Protein AF-B9S5L9-F1 (afdb_monomer_lite)

Sequence (88 aa):
MERLRPHVGFKGWDYCVPWKLSDDQRFPDWMDCCCGGTENTQVNGGEELQFPVSSVLTCRDIIFQHPRTKYCDLLARLPSSMPLESGP

Structure (mmCIF, N/CA/C/O backbone):
data_AF-B9S5L9-F1
#
_entry.id   AF-B9S5L9-F1
#
loop_
_atom_site.group_PDB
_atom_site.id
_atom_site.type_symbol
_atom_site.label_atom_id
_atom_site.label_alt_id
_atom_site.label_comp_id
_atom_site.label_asym_id
_atom_site.label_entity_id
_atom_sit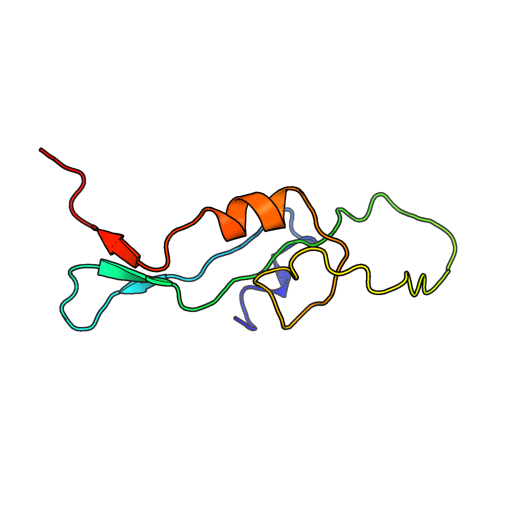e.label_seq_id
_atom_site.pdbx_PDB_ins_code
_atom_site.Cartn_x
_atom_site.Cartn_y
_atom_site.Cartn_z
_atom_site.occupancy
_atom_site.B_iso_or_equiv
_atom_site.auth_seq_id
_atom_site.auth_comp_id
_atom_site.auth_asym_id
_atom_site.auth_atom_id
_atom_site.pdbx_PDB_model_num
ATOM 1 N N . MET A 1 1 ? 6.288 3.365 6.930 1.00 74.75 1 MET A N 1
ATOM 2 C CA . MET A 1 1 ? 6.444 2.775 5.580 1.00 74.75 1 MET A CA 1
ATOM 3 C C . MET A 1 1 ? 7.870 2.731 5.048 1.00 74.75 1 MET A C 1
ATOM 5 O O . MET A 1 1 ? 8.180 1.853 4.250 1.00 74.75 1 MET A O 1
ATOM 9 N N . GLU A 1 2 ? 8.762 3.604 5.516 1.00 77.12 2 GLU A N 1
ATOM 10 C CA . GLU A 1 2 ? 10.132 3.755 4.997 1.00 77.12 2 GLU A CA 1
ATOM 11 C C . GLU A 1 2 ? 10.987 2.477 5.030 1.00 77.12 2 GLU A C 1
ATOM 13 O O . GLU A 1 2 ? 11.820 2.277 4.155 1.00 77.12 2 GLU A O 1
ATOM 18 N N . ARG A 1 3 ? 10.752 1.571 5.989 1.00 81.88 3 ARG A N 1
ATOM 19 C CA . ARG A 1 3 ? 11.501 0.303 6.098 1.00 81.88 3 ARG A CA 1
ATOM 20 C C . ARG A 1 3 ? 10.992 -0.802 5.167 1.00 81.88 3 ARG A C 1
ATOM 22 O O . ARG A 1 3 ? 11.760 -1.689 4.823 1.00 81.88 3 ARG A O 1
ATOM 29 N N . LEU A 1 4 ? 9.716 -0.765 4.775 1.00 79.19 4 LEU A N 1
ATOM 30 C CA . LEU A 1 4 ? 9.097 -1.785 3.913 1.00 79.19 4 LEU A CA 1
ATOM 31 C C . LEU A 1 4 ? 9.263 -1.450 2.431 1.00 79.19 4 LEU A C 1
ATOM 33 O O . LEU A 1 4 ? 9.412 -2.341 1.601 1.00 79.19 4 LEU A O 1
ATOM 37 N N . ARG A 1 5 ? 9.289 -0.158 2.104 1.00 76.19 5 ARG A N 1
ATOM 38 C CA . ARG A 1 5 ? 9.388 0.345 0.733 1.00 76.19 5 ARG A CA 1
ATOM 39 C C . ARG A 1 5 ? 10.563 -0.222 -0.081 1.00 76.19 5 ARG A C 1
ATOM 41 O O . ARG A 1 5 ? 10.313 -0.617 -1.211 1.00 76.19 5 ARG A O 1
ATOM 48 N N . PRO A 1 6 ? 11.794 -0.373 0.452 1.00 80.75 6 PRO A N 1
ATOM 49 C CA . PRO A 1 6 ? 12.914 -0.943 -0.308 1.00 80.75 6 PRO A CA 1
ATOM 50 C C . PRO A 1 6 ? 12.725 -2.408 -0.731 1.00 80.75 6 PRO A C 1
ATOM 52 O O . PRO A 1 6 ? 13.566 -2.957 -1.442 1.00 80.75 6 PRO A O 1
ATOM 55 N N . HIS A 1 7 ? 11.679 -3.075 -0.238 1.00 80.31 7 HIS A N 1
ATOM 56 C CA . HIS A 1 7 ? 11.353 -4.453 -0.591 1.00 80.31 7 HIS A CA 1
ATOM 57 C C . HIS A 1 7 ? 10.306 -4.542 -1.711 1.00 80.31 7 HIS A C 1
ATOM 59 O O . HIS A 1 7 ? 10.264 -5.542 -2.424 1.00 80.31 7 HIS A O 1
ATOM 65 N N . VAL A 1 8 ? 9.505 -3.492 -1.901 1.00 81.56 8 VAL A N 1
ATOM 66 C CA . VAL A 1 8 ? 8.410 -3.433 -2.874 1.00 81.56 8 VAL A CA 1
ATOM 67 C C . VAL A 1 8 ? 8.956 -3.076 -4.263 1.00 81.56 8 VAL A C 1
ATOM 69 O O . VAL A 1 8 ? 9.835 -2.228 -4.399 1.00 81.56 8 VAL A O 1
ATOM 72 N N . GLY A 1 9 ? 8.511 -3.797 -5.293 1.00 73.56 9 GLY A N 1
ATOM 73 C CA . GLY A 1 9 ? 9.063 -3.777 -6.648 1.00 73.56 9 GLY A CA 1
ATOM 74 C C . GLY A 1 9 ? 10.380 -4.555 -6.758 1.00 73.56 9 GLY A C 1
ATOM 75 O O . GLY A 1 9 ? 10.407 -5.689 -7.230 1.00 73.56 9 GLY A O 1
ATOM 76 N N . PHE A 1 10 ? 11.486 -3.967 -6.286 1.00 67.06 10 PHE A N 1
ATOM 77 C CA . PHE A 1 10 ? 12.846 -4.456 -6.575 1.00 67.06 10 PHE A CA 1
ATOM 78 C C . PHE A 1 10 ? 13.187 -5.816 -5.944 1.00 67.06 10 PHE A C 1
ATOM 80 O O . PHE A 1 10 ? 14.003 -6.558 -6.484 1.00 67.06 10 PHE A O 1
ATOM 87 N N . LYS A 1 11 ? 12.578 -6.166 -4.802 1.00 69.69 11 LYS A N 1
ATOM 88 C CA . LYS A 1 11 ? 12.811 -7.460 -4.130 1.00 69.69 11 LYS A CA 1
ATOM 89 C C . LYS A 1 11 ? 11.679 -8.465 -4.358 1.00 69.69 11 LYS A C 1
ATOM 91 O O . LYS A 1 11 ? 11.512 -9.382 -3.557 1.00 69.69 11 LYS A O 1
ATOM 96 N N . GLY A 1 12 ? 10.906 -8.288 -5.432 1.00 74.56 12 GLY A N 1
ATOM 97 C CA . GLY A 1 12 ? 9.860 -9.225 -5.852 1.00 74.56 12 GLY A CA 1
ATOM 98 C C . GLY A 1 12 ? 8.546 -9.120 -5.077 1.00 74.56 12 GLY A C 1
ATOM 99 O O . GLY A 1 12 ? 7.715 -10.013 -5.184 1.00 74.56 12 GLY A O 1
ATOM 100 N N . TRP A 1 13 ? 8.349 -8.066 -4.280 1.00 85.31 13 TRP A N 1
ATOM 101 C CA . TRP A 1 13 ? 7.061 -7.806 -3.634 1.00 85.31 13 TRP A CA 1
ATOM 102 C C . TRP A 1 13 ? 6.220 -6.893 -4.521 1.00 85.31 13 TRP A C 1
ATOM 104 O O . TRP A 1 13 ? 6.633 -5.779 -4.830 1.00 85.31 13 TRP A O 1
ATOM 114 N N . ASP A 1 14 ? 5.025 -7.338 -4.883 1.00 84.44 14 ASP A N 1
ATOM 115 C CA . ASP A 1 14 ? 4.128 -6.617 -5.789 1.00 84.44 14 ASP A CA 1
ATOM 116 C C . ASP A 1 14 ? 3.551 -5.326 -5.187 1.00 84.44 14 ASP A C 1
ATOM 118 O O . ASP A 1 14 ? 3.470 -4.285 -5.837 1.00 84.44 14 ASP A O 1
ATOM 122 N N . TYR A 1 15 ? 3.136 -5.388 -3.925 1.00 86.50 15 TYR A N 1
ATOM 123 C CA . TYR A 1 15 ? 2.656 -4.260 -3.133 1.00 86.50 15 TYR A CA 1
ATOM 124 C C . TYR A 1 15 ? 2.726 -4.622 -1.647 1.00 86.50 15 TYR A C 1
ATOM 126 O O . TYR A 1 15 ? 2.874 -5.788 -1.280 1.00 86.50 15 TYR A O 1
ATOM 134 N N . CYS A 1 16 ? 2.599 -3.633 -0.767 1.00 87.50 16 CYS A N 1
ATOM 135 C CA . CYS A 1 16 ? 2.413 -3.871 0.657 1.00 87.50 16 CYS A CA 1
ATOM 136 C C . CYS A 1 16 ? 1.348 -2.947 1.245 1.00 87.50 16 CYS A C 1
ATOM 138 O O . CYS A 1 16 ? 1.163 -1.812 0.807 1.00 87.50 16 CYS A O 1
ATOM 140 N N . VAL A 1 17 ? 0.642 -3.455 2.250 1.00 88.19 17 VAL A N 1
ATOM 141 C CA . VAL A 1 17 ? -0.383 -2.723 2.994 1.00 88.19 17 VAL A CA 1
ATOM 142 C C . VAL A 1 17 ? -0.135 -2.966 4.477 1.00 88.19 17 VAL A C 1
ATOM 144 O O . VAL A 1 17 ? -0.446 -4.054 4.964 1.00 88.19 17 VAL A O 1
ATOM 147 N N . PRO A 1 18 ? 0.487 -2.030 5.209 1.00 85.56 18 PRO A N 1
ATOM 148 C CA . PRO A 1 18 ? 0.524 -2.096 6.660 1.00 85.56 18 PRO A CA 1
ATOM 149 C C . PRO A 1 18 ? -0.880 -1.961 7.249 1.00 85.56 18 PRO A C 1
ATOM 151 O O . PRO A 1 18 ? -1.591 -0.979 7.025 1.00 85.56 18 PRO A O 1
ATOM 154 N N . TRP A 1 19 ? -1.210 -2.922 8.096 1.00 87.81 19 TRP A N 1
ATOM 155 C CA . TRP A 1 19 ? -2.375 -2.867 8.960 1.00 87.81 19 TRP A CA 1
ATOM 156 C C . TRP A 1 19 ? -1.904 -2.641 10.387 1.00 87.81 19 TRP A C 1
ATOM 158 O O . TRP A 1 19 ? -0.930 -3.259 10.829 1.00 87.81 19 TRP A O 1
ATOM 168 N N . LYS A 1 20 ? -2.579 -1.751 11.108 1.00 88.06 20 LYS A N 1
ATOM 169 C CA . LYS A 1 20 ? -2.386 -1.580 12.545 1.00 88.06 20 LYS A CA 1
ATOM 170 C C . LYS A 1 20 ? -3.656 -2.021 13.240 1.00 88.06 20 LYS A C 1
ATOM 172 O O . LYS A 1 20 ? -4.742 -1.629 12.848 1.00 88.06 20 LYS A O 1
ATOM 177 N N . LEU A 1 21 ? -3.508 -2.827 14.277 1.00 87.94 21 LEU A N 1
ATOM 178 C CA . LEU A 1 21 ? -4.631 -3.215 15.109 1.00 87.94 21 LEU A CA 1
ATOM 179 C C . LEU A 1 21 ? -5.222 -1.977 15.810 1.00 87.94 21 LEU A C 1
ATOM 181 O O . LEU A 1 21 ? -4.462 -1.163 16.348 1.00 87.94 21 LEU A O 1
ATOM 185 N N . SER A 1 22 ? -6.548 -1.831 15.767 1.00 84.50 22 SER A N 1
ATOM 186 C CA . SER A 1 22 ? -7.272 -0.765 16.461 1.00 84.50 22 SER A CA 1
ATOM 187 C C . SER A 1 22 ? -7.016 -0.828 17.974 1.00 84.50 22 SER A C 1
ATOM 189 O O . SER A 1 22 ? -6.594 -1.860 18.500 1.00 84.50 22 SER A O 1
ATOM 191 N N . ASP A 1 23 ? -7.250 0.274 18.692 1.00 86.56 23 ASP A N 1
ATOM 192 C CA . ASP A 1 23 ? -7.014 0.350 20.148 1.00 86.56 23 ASP A CA 1
ATOM 193 C C . ASP A 1 23 ? -7.812 -0.713 20.921 1.00 86.56 23 ASP A C 1
ATOM 195 O O . ASP A 1 23 ? -7.308 -1.386 21.818 1.00 86.56 23 ASP A O 1
ATOM 199 N N . ASP A 1 24 ? -9.043 -0.940 20.474 1.00 86.25 24 ASP A N 1
ATOM 200 C CA . ASP A 1 24 ? -9.955 -1.950 20.987 1.00 86.25 24 ASP A CA 1
ATOM 201 C C . ASP A 1 24 ? -9.669 -3.367 20.463 1.00 86.25 24 ASP A C 1
ATOM 203 O O . ASP A 1 24 ? -10.380 -4.300 20.820 1.00 86.25 24 ASP A O 1
ATOM 207 N N . GLN A 1 25 ? -8.632 -3.545 19.639 1.00 82.62 25 GLN A N 1
ATOM 208 C CA . GLN A 1 25 ? -8.150 -4.824 19.113 1.00 82.62 25 GLN A CA 1
ATOM 209 C C . GLN A 1 25 ? -9.178 -5.665 18.350 1.00 82.62 25 GLN A C 1
ATOM 211 O O . GLN A 1 25 ? -9.017 -6.877 18.224 1.00 82.62 25 GLN A O 1
ATOM 216 N N . ARG A 1 26 ? -10.224 -5.036 17.812 1.00 81.12 26 ARG A N 1
ATOM 217 C CA . ARG A 1 26 ? -11.299 -5.735 17.091 1.00 81.12 26 ARG A CA 1
ATOM 218 C C . ARG A 1 26 ? -11.133 -5.689 15.575 1.00 81.12 26 ARG A C 1
ATOM 220 O O . ARG A 1 26 ? -11.632 -6.576 14.884 1.00 81.12 26 ARG A O 1
ATOM 227 N N . PHE A 1 27 ? -10.414 -4.691 15.061 1.00 81.31 27 PHE A N 1
ATOM 228 C CA . PHE A 1 27 ? -10.279 -4.464 13.624 1.00 81.31 27 PHE A CA 1
ATOM 229 C C . PHE A 1 27 ? -8.853 -4.014 13.278 1.00 81.31 27 PHE A C 1
ATOM 231 O O . PHE A 1 27 ? -8.302 -3.163 13.975 1.00 81.31 27 PHE A O 1
ATOM 238 N N . PRO A 1 28 ? -8.203 -4.541 12.227 1.00 85.75 28 PRO A N 1
ATOM 239 C CA . PRO A 1 28 ? -7.010 -3.935 11.671 1.00 85.75 28 PRO A CA 1
ATOM 240 C C . PRO A 1 28 ? -7.423 -2.752 10.800 1.00 85.75 28 PRO A C 1
ATOM 242 O O . PRO A 1 28 ? -8.173 -2.909 9.835 1.00 85.75 28 PRO A O 1
ATOM 245 N N . ASP A 1 29 ? -6.879 -1.587 11.112 1.00 85.44 29 ASP A N 1
ATOM 246 C CA . ASP A 1 29 ? -7.029 -0.375 10.329 1.00 85.44 29 ASP A CA 1
ATOM 247 C C . ASP A 1 29 ? -5.912 -0.271 9.292 1.00 85.44 29 ASP A C 1
ATOM 249 O O . ASP A 1 29 ? -4.727 -0.507 9.569 1.00 85.44 29 ASP A O 1
ATOM 253 N N . TRP A 1 30 ? -6.302 0.090 8.073 1.00 85.50 30 TRP A N 1
ATOM 254 C CA . TRP A 1 30 ? -5.378 0.409 6.996 1.00 85.50 30 TRP A CA 1
ATOM 255 C C . TRP A 1 30 ? -4.598 1.666 7.366 1.00 85.50 30 TRP A C 1
ATOM 257 O O . TRP A 1 30 ? -5.169 2.750 7.483 1.00 85.50 30 TRP A O 1
ATOM 267 N N . MET A 1 31 ? -3.279 1.546 7.490 1.00 84.38 31 MET A N 1
ATOM 268 C CA . MET A 1 31 ? -2.436 2.693 7.832 1.00 84.38 31 MET A CA 1
ATOM 269 C C . MET A 1 31 ? -1.933 3.426 6.594 1.00 84.38 31 MET A C 1
ATOM 271 O O . MET A 1 31 ? -1.925 4.651 6.547 1.00 84.38 31 MET A O 1
ATOM 275 N N . ASP A 1 32 ? -1.456 2.670 5.611 1.00 84.56 32 ASP A N 1
ATOM 276 C CA . ASP A 1 32 ? -0.766 3.187 4.433 1.00 84.56 32 ASP A CA 1
ATOM 277 C C . ASP A 1 32 ? -0.687 2.074 3.375 1.00 84.56 32 ASP A C 1
ATOM 279 O O . ASP A 1 32 ? -1.120 0.946 3.616 1.00 84.56 32 ASP A O 1
ATOM 283 N N . CYS A 1 33 ? -0.113 2.345 2.209 1.00 85.56 33 CYS A N 1
ATOM 284 C CA . CYS A 1 33 ? 0.260 1.307 1.256 1.00 85.56 33 CYS A CA 1
ATOM 285 C C . CYS A 1 33 ? 1.499 1.677 0.449 1.00 85.56 33 CYS A C 1
ATOM 287 O O . CYS A 1 33 ? 1.880 2.838 0.341 1.00 85.56 33 CYS A O 1
ATOM 289 N N . CYS A 1 34 ? 2.148 0.662 -0.109 1.00 86.50 34 CYS A N 1
ATOM 290 C CA . CYS A 1 34 ? 3.175 0.847 -1.114 1.00 86.50 34 CYS A CA 1
ATOM 291 C C . CYS A 1 34 ? 2.852 -0.018 -2.318 1.00 86.50 34 CYS A C 1
ATOM 293 O O . CYS A 1 34 ? 2.568 -1.206 -2.170 1.00 86.50 3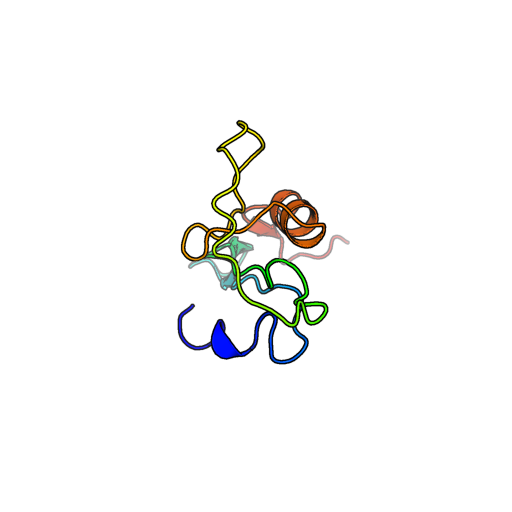4 CYS A O 1
ATOM 295 N N . CYS A 1 35 ? 2.905 0.572 -3.502 1.00 86.75 35 CYS A N 1
ATOM 296 C CA . CYS A 1 35 ? 2.742 -0.158 -4.748 1.00 86.75 35 CYS A CA 1
ATOM 297 C C . CYS A 1 35 ? 4.117 -0.414 -5.367 1.00 86.75 35 CYS A C 1
ATOM 299 O O . CYS A 1 35 ? 4.955 0.482 -5.396 1.00 86.75 35 CYS A O 1
ATOM 301 N N . GLY A 1 36 ? 4.345 -1.610 -5.919 1.00 79.56 36 GLY A N 1
ATOM 302 C CA . GLY A 1 36 ? 5.569 -1.962 -6.656 1.00 79.56 36 GLY A CA 1
ATOM 303 C C . GLY A 1 36 ? 5.775 -1.179 -7.947 1.00 79.56 36 GLY A C 1
ATOM 304 O O . GLY A 1 36 ? 6.795 -1.352 -8.606 1.00 79.56 36 GLY A O 1
ATOM 305 N N . GLY A 1 37 ? 4.828 -0.309 -8.299 1.00 77.81 37 GLY A N 1
ATOM 306 C CA . GLY A 1 37 ? 4.844 0.444 -9.540 1.00 77.81 37 GLY A CA 1
ATOM 307 C C . GLY A 1 37 ? 4.663 -0.452 -10.761 1.00 77.81 37 GLY A C 1
ATOM 308 O O . GLY A 1 37 ? 4.029 -1.510 -10.700 1.00 77.81 37 GLY A O 1
ATOM 309 N N . THR A 1 38 ? 5.186 0.019 -11.890 1.00 63.69 38 THR A N 1
ATOM 310 C CA . THR A 1 38 ? 5.341 -0.788 -13.100 1.00 63.69 38 THR A CA 1
ATOM 311 C C . THR A 1 38 ? 6.544 -1.695 -12.890 1.00 63.69 38 THR A C 1
ATOM 313 O O . THR A 1 38 ? 7.621 -1.197 -12.560 1.00 63.69 38 THR A O 1
ATOM 316 N N . GLU A 1 39 ? 6.384 -3.003 -13.090 1.00 56.44 39 GLU A N 1
ATOM 317 C CA . GLU A 1 39 ? 7.530 -3.898 -13.227 1.00 56.44 39 GLU A CA 1
A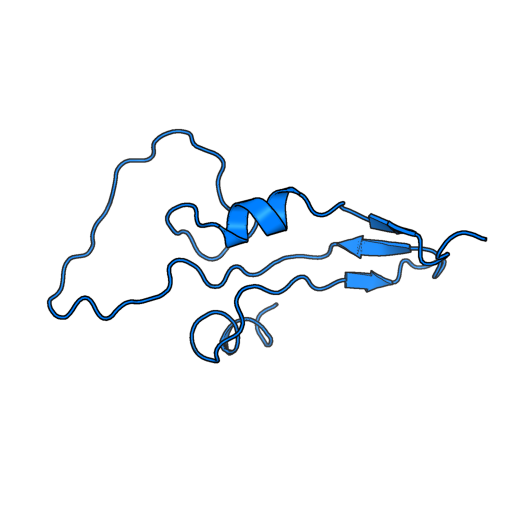TOM 318 C C . GLU A 1 39 ? 8.485 -3.288 -14.258 1.00 56.44 39 GLU A C 1
ATOM 320 O O . GLU A 1 39 ? 8.095 -2.976 -15.383 1.00 56.44 39 GLU A O 1
ATOM 325 N N . ASN A 1 40 ? 9.720 -3.016 -13.847 1.00 49.44 40 ASN A N 1
ATOM 326 C CA . ASN A 1 40 ? 10.749 -2.531 -14.747 1.00 49.44 40 ASN A CA 1
ATOM 327 C C . ASN A 1 40 ? 11.195 -3.698 -15.634 1.00 49.44 40 ASN A C 1
ATOM 329 O O . ASN A 1 40 ? 12.297 -4.226 -15.499 1.00 49.44 40 ASN A O 1
ATOM 333 N N . THR A 1 41 ? 10.353 -4.099 -16.588 1.00 43.56 41 THR A N 1
ATOM 334 C CA . THR A 1 41 ? 10.887 -4.730 -17.792 1.00 43.56 41 THR A CA 1
ATOM 335 C C . THR A 1 41 ? 11.953 -3.769 -18.300 1.00 43.56 41 THR A C 1
ATOM 337 O O . THR A 1 41 ? 11.642 -2.615 -18.577 1.00 43.56 41 THR A O 1
ATOM 340 N N . GLN A 1 42 ? 13.215 -4.195 -18.270 1.00 40.50 42 GLN A N 1
ATOM 341 C CA . GLN A 1 42 ? 14.381 -3.369 -18.557 1.00 40.50 42 GLN A CA 1
ATOM 342 C C . GLN A 1 42 ? 14.162 -2.543 -19.832 1.00 40.50 42 GLN A C 1
ATOM 344 O O . GLN A 1 42 ? 14.371 -3.038 -20.936 1.00 40.50 42 GLN A O 1
ATOM 349 N N . VAL A 1 43 ? 13.781 -1.273 -19.692 1.00 39.00 43 VAL A N 1
ATOM 350 C CA . VAL A 1 43 ? 13.963 -0.300 -20.765 1.00 39.00 43 VAL A CA 1
ATOM 351 C C . VAL A 1 43 ? 15.400 0.162 -20.624 1.00 39.00 43 VAL A C 1
ATOM 353 O O . VAL A 1 43 ? 15.753 1.043 -19.844 1.00 39.00 43 VAL A O 1
ATOM 356 N N . ASN A 1 44 ? 16.260 -0.579 -21.309 1.00 39.34 44 ASN A N 1
ATOM 357 C CA . ASN A 1 44 ? 17.567 -0.107 -21.699 1.00 39.34 44 ASN A CA 1
ATOM 358 C C . ASN A 1 44 ? 17.381 1.188 -22.509 1.00 39.34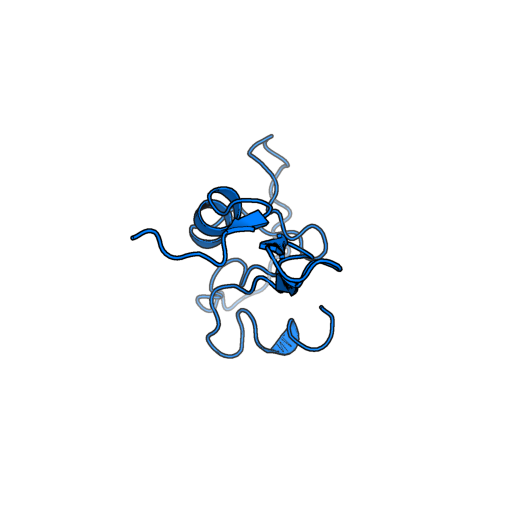 44 ASN A C 1
ATOM 360 O O . ASN A 1 44 ? 16.638 1.182 -23.488 1.00 39.34 44 ASN A O 1
ATOM 364 N N . GLY A 1 45 ? 18.074 2.258 -22.126 1.00 36.94 45 GLY A N 1
ATOM 365 C CA . GLY A 1 45 ? 18.086 3.522 -22.866 1.00 36.94 45 GLY A CA 1
ATOM 366 C C . GLY A 1 45 ? 17.129 4.557 -22.286 1.00 36.94 45 GLY A C 1
ATOM 367 O O . GLY A 1 45 ? 15.930 4.335 -22.194 1.00 36.94 45 GLY A O 1
ATOM 368 N N . GLY A 1 46 ? 17.699 5.674 -21.839 1.00 40.88 46 GLY A N 1
ATOM 369 C CA . GLY A 1 46 ? 17.005 6.682 -21.056 1.00 40.88 46 GLY A CA 1
ATOM 370 C C . GLY A 1 46 ? 15.894 7.416 -21.792 1.00 40.88 46 GLY A C 1
ATOM 371 O O . GLY A 1 46 ? 16.042 7.805 -22.941 1.00 40.88 46 GLY A O 1
ATOM 372 N N . GLU A 1 47 ? 14.831 7.692 -21.052 1.00 36.22 47 GLU A N 1
ATOM 373 C CA . GLU A 1 47 ? 13.970 8.848 -21.245 1.00 36.22 47 GLU A CA 1
ATOM 374 C C . GLU A 1 47 ? 13.098 9.004 -20.000 1.00 36.22 47 GLU A C 1
ATOM 376 O O . GLU A 1 47 ? 12.373 8.099 -19.583 1.00 36.22 47 GLU A O 1
ATOM 381 N N . GLU A 1 48 ? 13.218 10.172 -19.373 1.00 43.88 48 GLU A N 1
ATOM 382 C CA . GLU A 1 48 ? 12.272 10.698 -18.400 1.00 43.88 48 GLU A CA 1
ATOM 383 C C . GLU A 1 48 ? 10.925 10.888 -19.103 1.00 43.88 48 GLU A C 1
ATOM 385 O O . GLU A 1 48 ? 10.599 11.972 -19.586 1.00 43.88 48 GLU A O 1
ATOM 390 N N . LEU A 1 49 ? 10.141 9.819 -19.217 1.00 41.84 49 LEU A N 1
ATOM 391 C CA . LEU A 1 49 ? 8.826 9.894 -19.833 1.00 41.84 49 LEU A CA 1
ATOM 392 C C . LEU A 1 49 ? 7.826 10.515 -18.855 1.00 41.84 49 LEU A C 1
ATOM 394 O O . LEU A 1 49 ? 7.047 9.847 -18.173 1.00 41.84 49 LEU A O 1
ATOM 398 N N . GLN A 1 50 ? 7.869 11.844 -18.812 1.00 47.41 50 GLN A N 1
ATOM 399 C CA . GLN A 1 50 ? 6.787 12.706 -18.365 1.00 47.41 50 GLN A CA 1
ATOM 400 C C . GLN A 1 50 ? 5.570 12.461 -19.269 1.00 47.41 50 GLN A C 1
ATOM 402 O O . GLN A 1 50 ? 5.414 13.093 -20.312 1.00 47.41 50 GLN A O 1
ATOM 407 N N . PHE A 1 51 ? 4.709 11.515 -18.897 1.00 44.41 51 PHE A N 1
ATOM 408 C CA . PHE A 1 51 ? 3.433 11.314 -19.582 1.00 44.41 51 PHE A CA 1
ATOM 409 C C . PHE A 1 51 ? 2.321 12.185 -18.973 1.00 44.41 51 PHE A C 1
ATOM 411 O O . PHE A 1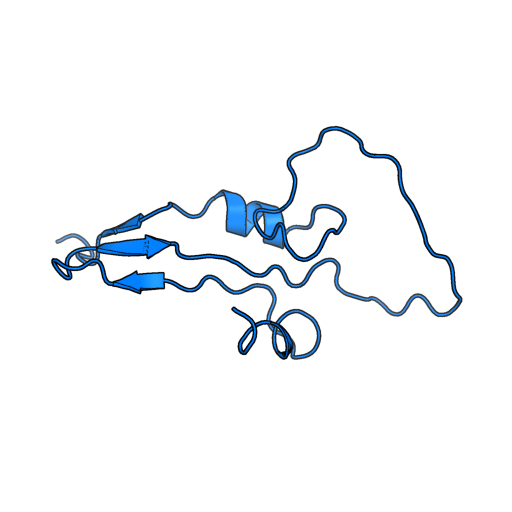 51 ? 2.325 12.437 -17.764 1.00 44.41 51 PHE A O 1
ATOM 418 N N . PRO A 1 52 ? 1.356 12.659 -19.787 1.00 43.34 52 PRO A N 1
ATOM 419 C CA . PRO A 1 52 ? 0.390 13.671 -19.378 1.00 43.34 52 PRO A CA 1
ATOM 420 C C . PRO A 1 52 ? -0.599 13.113 -18.354 1.00 43.34 52 PRO A C 1
ATOM 422 O O . PRO A 1 52 ? -1.099 11.996 -18.495 1.00 43.34 52 PRO A O 1
ATOM 425 N N . VAL A 1 53 ? -0.911 13.937 -17.352 1.00 45.69 53 VAL A N 1
ATOM 426 C CA . VAL A 1 53 ? -1.869 13.688 -16.266 1.00 45.69 53 VAL A CA 1
ATOM 427 C C . VAL A 1 53 ? -3.286 13.561 -16.837 1.00 45.69 53 VAL A C 1
ATOM 429 O O . VAL A 1 53 ? -4.072 14.505 -16.830 1.00 45.69 53 VAL A O 1
ATOM 432 N N . SER A 1 54 ? -3.617 12.388 -17.372 1.00 43.00 54 SER A N 1
ATOM 433 C CA . SER A 1 54 ? -5.003 11.998 -17.613 1.00 43.00 54 SER A CA 1
ATOM 434 C C . SER A 1 54 ? -5.602 11.543 -16.285 1.00 43.00 54 SER A C 1
ATOM 436 O O . SER A 1 54 ? -4.982 10.789 -15.536 1.00 43.00 54 SER A O 1
ATOM 438 N N . SER A 1 55 ? -6.787 12.053 -15.976 1.00 49.81 55 SER A N 1
ATOM 439 C CA . SER A 1 55 ? -7.532 12.031 -14.709 1.00 49.81 55 SER A CA 1
ATOM 440 C C . SER A 1 55 ? -8.016 10.641 -14.252 1.00 49.81 55 SER A C 1
ATOM 442 O O . SER A 1 55 ? -9.152 10.461 -13.816 1.00 49.81 55 SER A O 1
ATOM 444 N N . VAL A 1 56 ? -7.148 9.634 -14.312 1.00 50.38 56 VAL A N 1
ATOM 445 C CA . VAL A 1 56 ? -7.457 8.232 -14.033 1.00 50.38 56 VAL A CA 1
ATOM 446 C C . VAL A 1 56 ? -6.840 7.850 -12.692 1.00 50.38 56 VAL A C 1
ATOM 448 O O . VAL A 1 56 ? -5.688 7.443 -12.639 1.00 50.38 56 VAL A O 1
ATOM 451 N N . LEU A 1 57 ? -7.619 8.035 -11.619 1.00 56.38 57 LEU A N 1
ATOM 452 C CA . LEU A 1 57 ? -7.423 7.513 -10.257 1.00 56.38 57 LEU A CA 1
ATOM 453 C C . LEU A 1 57 ? -5.951 7.250 -9.885 1.00 56.38 57 LEU A C 1
ATOM 455 O O . LEU A 1 57 ? -5.390 6.191 -10.185 1.00 56.38 57 LEU A O 1
ATOM 459 N N . THR A 1 58 ? -5.334 8.201 -9.191 1.00 65.88 58 THR A N 1
ATOM 460 C CA . THR A 1 58 ? -3.984 8.047 -8.644 1.00 65.88 58 THR A CA 1
ATOM 461 C C . THR A 1 58 ? -3.885 6.799 -7.760 1.00 65.88 58 THR A C 1
ATOM 463 O O . THR A 1 58 ? -4.857 6.373 -7.128 1.00 65.88 58 THR A O 1
ATOM 466 N N . CYS A 1 59 ? -2.711 6.163 -7.757 1.00 77.19 59 CYS A N 1
ATOM 467 C CA . CYS A 1 59 ? -2.417 5.074 -6.829 1.00 77.19 59 CYS A CA 1
ATOM 468 C C . CYS A 1 59 ? -2.686 5.537 -5.385 1.00 77.19 59 CYS A C 1
ATOM 470 O O . CYS A 1 59 ? -2.445 6.701 -5.061 1.00 77.19 59 CYS A O 1
ATOM 472 N N . ARG A 1 60 ? -3.161 4.638 -4.506 1.00 76.75 60 ARG A N 1
ATOM 473 C CA . ARG A 1 60 ? -3.248 4.946 -3.065 1.00 76.75 60 ARG A CA 1
ATOM 474 C C . ARG A 1 60 ? -1.861 5.219 -2.457 1.00 76.75 60 ARG A C 1
ATOM 476 O O . ARG A 1 60 ? -1.793 5.889 -1.433 1.00 76.75 60 ARG A O 1
ATOM 483 N N . ASP A 1 61 ? -0.778 4.747 -3.085 1.00 78.44 61 ASP A N 1
ATOM 484 C CA . ASP A 1 61 ? 0.588 5.167 -2.753 1.00 78.44 61 ASP A CA 1
ATOM 485 C C . ASP A 1 61 ? 0.842 6.557 -3.350 1.00 78.44 61 ASP A C 1
ATOM 487 O O . ASP A 1 61 ? 1.166 6.705 -4.526 1.00 78.44 61 ASP A O 1
ATOM 491 N N . ILE A 1 62 ? 0.655 7.591 -2.529 1.00 69.62 62 ILE A N 1
ATOM 492 C CA . ILE A 1 62 ? 0.859 8.992 -2.925 1.00 69.62 62 ILE A CA 1
ATOM 493 C C . ILE A 1 62 ? 2.332 9.414 -2.903 1.00 69.62 62 ILE A C 1
ATOM 495 O O . ILE A 1 62 ? 2.673 10.490 -3.390 1.00 69.62 62 ILE A O 1
ATOM 499 N N . ILE A 1 63 ? 3.205 8.598 -2.308 1.00 71.50 63 ILE A N 1
ATOM 500 C CA . ILE A 1 63 ? 4.602 8.969 -2.076 1.00 71.50 63 ILE A CA 1
ATOM 501 C C . ILE A 1 63 ? 5.458 8.604 -3.301 1.00 71.50 63 ILE A C 1
ATOM 503 O O . ILE A 1 63 ? 6.491 9.227 -3.524 1.00 71.50 63 ILE A O 1
ATOM 507 N N . PHE A 1 64 ? 5.062 7.609 -4.103 1.00 69.19 64 PHE A N 1
ATOM 508 C CA . PHE A 1 64 ? 5.717 7.307 -5.379 1.00 69.19 64 PHE A CA 1
ATOM 509 C C . PHE A 1 64 ? 4.718 7.428 -6.528 1.00 69.19 64 PHE A C 1
ATOM 511 O O . PHE A 1 64 ? 3.832 6.594 -6.690 1.00 69.19 64 PHE A O 1
ATOM 518 N N . GLN A 1 65 ? 4.851 8.479 -7.335 1.00 70.38 65 GLN A N 1
ATOM 519 C CA . GLN A 1 65 ? 3.989 8.656 -8.499 1.00 70.38 65 GLN A CA 1
ATOM 520 C C . GLN A 1 65 ? 4.422 7.704 -9.611 1.00 70.38 65 GLN A C 1
ATOM 522 O O . GLN A 1 65 ? 5.589 7.661 -9.991 1.00 70.38 65 GLN A O 1
ATOM 527 N N . HIS A 1 66 ? 3.471 6.941 -10.138 1.00 75.56 66 HIS A N 1
ATOM 528 C CA . HIS A 1 66 ? 3.702 6.032 -11.250 1.00 75.56 66 HIS A CA 1
ATOM 529 C C . HIS A 1 66 ? 2.417 5.852 -12.075 1.00 75.56 66 HIS A C 1
ATOM 531 O O . HIS A 1 66 ? 1.318 6.087 -11.558 1.00 75.56 66 HIS A O 1
ATOM 537 N N . PRO A 1 67 ? 2.522 5.403 -13.341 1.00 75.06 67 PRO A N 1
ATOM 538 C CA . PRO A 1 67 ? 1.360 4.997 -14.125 1.00 75.06 67 PRO A CA 1
ATOM 539 C C . PRO A 1 67 ? 0.572 3.893 -13.415 1.00 75.06 67 PRO A C 1
ATOM 541 O O . PRO A 1 67 ? 1.159 3.004 -12.794 1.00 75.06 67 PRO A O 1
ATOM 544 N N . ARG A 1 68 ? -0.760 3.930 -13.503 1.00 77.81 68 ARG A N 1
ATOM 545 C CA . ARG A 1 68 ? -1.629 2.943 -12.850 1.00 77.81 68 ARG A CA 1
ATOM 546 C C . ARG A 1 68 ? -1.296 1.522 -13.324 1.00 77.81 68 ARG A C 1
ATOM 548 O O . ARG A 1 68 ? -1.166 1.281 -14.519 1.00 77.81 68 ARG A O 1
ATOM 555 N N . THR A 1 69 ? -1.182 0.583 -12.385 1.00 81.19 69 THR A N 1
ATOM 556 C CA . THR A 1 69 ? -0.891 -0.834 -12.660 1.00 81.19 69 THR A CA 1
ATOM 557 C C . THR A 1 69 ? -1.957 -1.746 -12.065 1.00 81.19 69 THR A C 1
ATOM 559 O O . THR A 1 69 ? -2.781 -1.309 -11.260 1.00 81.19 69 THR A O 1
ATOM 562 N N . LYS A 1 70 ? -1.905 -3.043 -12.401 1.00 84.25 70 LYS A N 1
ATOM 563 C CA . LYS A 1 70 ? -2.792 -4.071 -11.823 1.00 84.25 70 LYS A CA 1
ATOM 564 C C . LYS A 1 70 ? -2.772 -4.077 -10.285 1.00 84.25 70 LYS A C 1
ATOM 566 O O . LYS A 1 70 ? -3.785 -4.358 -9.652 1.00 84.25 70 LYS A O 1
ATOM 571 N N . TYR A 1 71 ? -1.644 -3.711 -9.674 1.00 83.88 71 TYR A N 1
ATOM 572 C CA . TYR A 1 71 ? -1.502 -3.630 -8.221 1.00 83.88 71 TYR A CA 1
ATOM 573 C C . TYR A 1 71 ? -2.228 -2.416 -7.630 1.00 83.88 71 TYR A C 1
ATOM 575 O O . TYR A 1 71 ? -2.801 -2.528 -6.548 1.00 83.88 71 TYR A O 1
ATOM 583 N N . CYS A 1 72 ? -2.316 -1.293 -8.356 1.00 85.56 72 CYS A N 1
ATOM 584 C CA . CYS A 1 72 ? -3.164 -0.164 -7.958 1.00 85.56 72 CYS A CA 1
ATOM 585 C C . CYS A 1 72 ? -4.632 -0.574 -7.848 1.00 85.56 72 CYS A C 1
ATOM 587 O O . CYS A 1 72 ? -5.329 -0.133 -6.936 1.00 85.56 72 CYS A O 1
ATOM 589 N N . ASP A 1 73 ? -5.110 -1.401 -8.781 1.00 84.81 73 ASP A N 1
ATOM 590 C CA . ASP A 1 73 ? -6.497 -1.864 -8.786 1.00 84.81 73 ASP A CA 1
ATOM 591 C C . ASP A 1 73 ? -6.779 -2.815 -7.620 1.00 84.81 73 ASP A C 1
ATOM 593 O O . ASP A 1 73 ? -7.833 -2.716 -6.993 1.00 84.81 73 ASP A O 1
ATOM 597 N N . LEU A 1 74 ? -5.825 -3.687 -7.278 1.00 85.94 74 LEU A N 1
ATOM 598 C CA . LEU A 1 74 ? -5.918 -4.539 -6.089 1.00 85.94 74 LEU A CA 1
ATOM 599 C C . LEU A 1 74 ? -5.925 -3.703 -4.804 1.00 85.94 74 LEU A C 1
ATOM 601 O O . LEU A 1 74 ? -6.809 -3.876 -3.968 1.00 85.94 74 LEU A O 1
ATOM 605 N N . LEU A 1 75 ? -5.008 -2.740 -4.681 1.00 86.12 75 LEU A N 1
ATOM 606 C CA . LEU A 1 75 ? -4.947 -1.818 -3.543 1.00 86.12 75 LEU A CA 1
ATOM 607 C C . LEU A 1 75 ? -6.223 -0.977 -3.389 1.00 86.12 75 LEU A C 1
ATOM 609 O O . LEU A 1 75 ? -6.644 -0.695 -2.267 1.00 86.12 75 LEU A O 1
ATOM 613 N N . ALA A 1 76 ? -6.851 -0.581 -4.499 1.00 83.69 76 ALA A N 1
ATOM 614 C CA . ALA A 1 76 ? -8.091 0.194 -4.493 1.00 83.69 76 ALA A CA 1
ATOM 615 C C . ALA A 1 76 ? -9.310 -0.616 -4.019 1.00 83.69 76 ALA A C 1
ATOM 617 O O . ALA A 1 76 ? -10.250 -0.034 -3.485 1.00 83.69 76 ALA A O 1
ATOM 618 N N . ARG A 1 77 ? -9.302 -1.943 -4.202 1.00 85.81 77 ARG A N 1
ATOM 619 C CA . ARG A 1 77 ? -10.3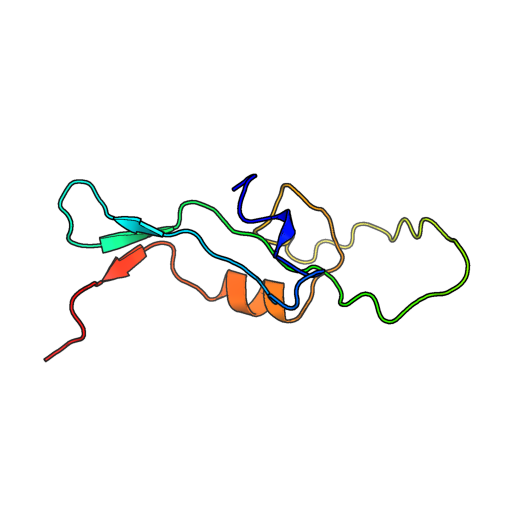98 -2.836 -3.782 1.00 85.81 77 ARG A CA 1
ATOM 620 C C . ARG A 1 77 ? -10.361 -3.194 -2.304 1.00 85.81 77 ARG A C 1
ATOM 622 O O . ARG A 1 77 ? -11.360 -3.672 -1.775 1.00 85.81 77 ARG A O 1
ATOM 629 N N . LEU A 1 78 ? -9.220 -3.012 -1.651 1.00 84.69 78 LEU A N 1
ATOM 630 C CA . LEU A 1 78 ? -9.087 -3.383 -0.256 1.00 84.69 78 LEU A CA 1
ATOM 631 C C . LEU A 1 78 ? -9.816 -2.376 0.657 1.00 84.69 78 LEU A C 1
ATOM 633 O O . LEU A 1 78 ? -9.735 -1.157 0.433 1.00 84.69 78 LEU A O 1
ATOM 637 N N . PRO A 1 79 ? -10.524 -2.871 1.686 1.00 84.25 79 PRO A N 1
ATOM 638 C CA . PRO A 1 79 ? -11.271 -2.025 2.605 1.00 84.25 79 PRO A CA 1
ATOM 639 C C . PRO A 1 79 ? -10.322 -1.224 3.504 1.00 84.25 79 PRO A C 1
ATOM 641 O O . PRO A 1 79 ? -9.165 -1.586 3.688 1.00 84.25 79 PRO A O 1
ATOM 644 N N . SER A 1 80 ? -10.808 -0.130 4.091 1.00 79.25 80 SER A N 1
ATOM 645 C CA . SER A 1 80 ? -10.028 0.657 5.059 1.00 79.25 80 SER A CA 1
ATOM 646 C C . SER A 1 80 ? -9.892 -0.022 6.425 1.00 79.25 80 SER A C 1
ATOM 648 O O . SER A 1 80 ? -9.029 0.359 7.205 1.00 79.25 80 SER A O 1
ATOM 650 N N . SER A 1 81 ? -10.739 -1.006 6.720 1.00 79.12 81 SER A N 1
ATOM 651 C CA . SER A 1 81 ? -10.730 -1.778 7.960 1.00 79.12 81 SER A CA 1
ATOM 652 C C . SER A 1 81 ? -11.280 -3.177 7.674 1.00 79.12 81 SER A C 1
ATOM 654 O O . SER A 1 81 ? -12.149 -3.325 6.808 1.00 79.12 81 SER A O 1
ATOM 656 N N . MET A 1 82 ? -10.764 -4.205 8.346 1.00 79.06 82 MET A N 1
ATOM 657 C CA . MET A 1 82 ? -11.239 -5.588 8.200 1.00 79.06 82 MET A CA 1
ATOM 658 C C . MET A 1 82 ? -11.712 -6.144 9.552 1.00 79.06 82 MET A C 1
ATOM 660 O O . MET A 1 82 ? -11.075 -5.893 10.566 1.00 79.06 82 MET A O 1
ATOM 664 N N . PRO A 1 83 ? -12.815 -6.901 9.629 1.00 70.12 83 PRO A N 1
ATOM 665 C CA . PRO A 1 83 ? -13.143 -7.636 10.848 1.00 70.12 83 PRO A CA 1
ATOM 666 C C . PRO A 1 83 ? -12.130 -8.767 11.079 1.00 70.12 83 PRO A C 1
ATOM 668 O O . PRO A 1 83 ? -11.802 -9.498 10.145 1.00 70.12 83 PRO A O 1
ATOM 671 N N . LEU A 1 84 ? -11.629 -8.907 12.314 1.00 68.19 84 LEU A N 1
ATOM 672 C CA . LEU A 1 84 ? -10.789 -10.050 12.718 1.00 68.19 84 LEU A CA 1
ATOM 673 C C . LEU A 1 84 ? -11.578 -11.351 12.838 1.00 68.19 84 LEU A C 1
ATOM 675 O O . LEU A 1 84 ? -11.016 -12.437 12.715 1.00 68.19 84 LEU A O 1
ATOM 679 N N . GLU A 1 85 ? -12.879 -11.227 13.072 1.00 65.81 85 GLU A N 1
ATOM 680 C CA . GLU A 1 85 ? -13.796 -12.347 13.133 1.00 65.81 85 GLU A CA 1
ATOM 681 C C . GLU A 1 85 ? -13.987 -12.882 11.706 1.00 65.81 85 GLU A C 1
ATOM 683 O O . GLU A 1 85 ? -14.781 -12.355 10.920 1.00 65.81 85 GLU A O 1
ATOM 688 N N . SER A 1 86 ? -13.248 -13.935 11.343 1.00 62.19 86 SER A N 1
ATOM 689 C CA . SER A 1 86 ? -13.711 -14.823 10.279 1.00 62.19 86 SER A CA 1
ATOM 690 C C . SER A 1 86 ? -15.057 -15.372 10.745 1.00 62.19 86 SER A C 1
ATOM 692 O O . SER A 1 86 ? -15.112 -15.965 11.820 1.00 62.19 86 SER A O 1
ATOM 694 N N . GLY A 1 87 ? -16.130 -15.098 10.002 1.00 68.44 87 GLY A N 1
ATOM 695 C CA . GLY A 1 87 ? -17.494 -15.462 10.396 1.00 68.44 87 GLY A CA 1
ATOM 696 C C . GLY A 1 87 ? -17.682 -16.949 10.762 1.00 68.44 87 GLY A C 1
ATOM 697 O O . GLY A 1 87 ? -16.799 -17.759 10.482 1.00 68.44 87 GLY A O 1
ATOM 698 N N . PRO A 1 88 ? -18.825 -17.278 11.395 1.00 52.78 88 PRO A N 1
ATOM 699 C CA . PRO A 1 88 ? -19.104 -18.571 12.029 1.00 52.78 88 PRO A CA 1
ATOM 700 C C . PRO A 1 88 ? -19.051 -19.780 11.088 1.00 52.78 88 PRO A C 1
ATOM 702 O O . PRO A 1 88 ? -19.308 -19.611 9.873 1.00 52.78 88 PRO A O 1
#

pLDDT: mean 71.78, std 15.96, range [36.22, 88.19]

Radius of gyration: 15.77 Å; chains: 1; bounding box: 37×32×44 Å

Secondary structure (DSSP, 8-state):
-TTTGGGBTTTSB-EE--EEE-TTSS-EEE---EE--S------S----------S---S--SS-----HHHHHHHHS-SB--S----

Foldseek 3Di:
DVVCQVCAQPVPHQKDWDWDQDPVRFKTFTDAMGGSAPNCPPPDDDDPPPDDDDPDDFQSHPVDGHPDDPRSVVNVPDDRMDGPDPDD

Organism: Ricinus communis (NCBI:txid3988)